Protein AF-A0A1B7UKX8-F1 (afdb_monomer)

Sequence (82 aa):
MKKLTAVLMLIALAGCSKLSMDNYQLLKTGMSYDEVTAIIGKPDSCEEALGTRSCIWGDEQKQIKAAFLAEKAMLFSHQGLQ

Solvent-accessible surface area (backbone atoms only — not comparable to full-atom values): 4973 Å² total; per-residue (Å²): 134,84,84,83,79,81,79,79,78,76,75,73,81,73,64,85,54,49,79,24,47,74,51,53,70,70,62,55,71,67,34,38,66,67,61,50,31,71,64,50,42,79,60,77,45,75,49,76,56,98,77,30,39,39,34,33,34,69,52,97,67,40,28,42,40,39,35,27,46,88,68,19,28,70,45,76,49,75,38,71,61,97

Radius of gyration: 18.45 Å; Cα contacts (8 Å, |Δi|>4): 124; chains: 1; bounding box: 68×20×33 Å

Nearest PDB structures (foldseek):
  6d7k-assembly1_H  TM=7.658E-01  e=2.068E+00  Methylosinus sporium
  6d7k-assembly1_D  TM=7.615E-01  e=3.385E+00  Methylosinus sporium
  5fxt-assembly1_A  TM=6.202E-01  e=1.719E+00  Helicobacter pylori 26695
  6amq-assembly1_A  TM=6.165E-01  e=1.828E+00  Enterobacter cloacae EcWSU1
  5g4q-assembly2_A-3  TM=5.562E-01  e=1.616E+00  Helicobacter pylori 26695

Mean predicted aligned error: 8.18 Å

Secondary structure (DSSP, 8-state):
-----------------SSSHHHHHH--TT-BHHHHHHHH-S-SEEEEETTEEEEEEE-SSSEEEEEEETTEEEEEEEES--

Structure (mmCIF, N/CA/C/O backbone):
data_AF-A0A1B7UKX8-F1
#
_entry.id   AF-A0A1B7UKX8-F1
#
loop_
_atom_site.group_PDB
_atom_site.id
_atom_site.type_symbol
_atom_site.label_atom_id
_atom_site.label_alt_id
_atom_site.label_comp_id
_atom_site.label_asym_id
_atom_site.label_entity_id
_atom_site.label_seq_id
_atom_site.pdbx_PDB_ins_code
_atom_site.Cartn_x
_atom_site.Cartn_y
_atom_site.Cartn_z
_atom_site.occupancy
_atom_site.B_iso_or_equiv
_atom_site.auth_seq_id
_atom_site.auth_comp_id
_atom_site.auth_asym_id
_atom_site.auth_atom_id
_atom_site.pdbx_PDB_model_num
ATOM 1 N N . MET A 1 1 ? -53.856 -9.987 24.646 1.00 41.09 1 MET A N 1
ATOM 2 C CA . 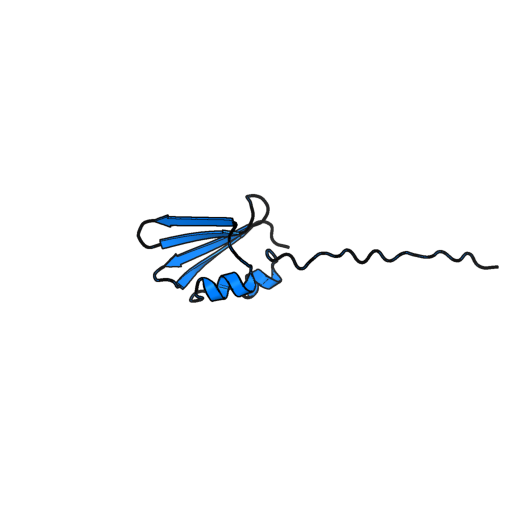MET A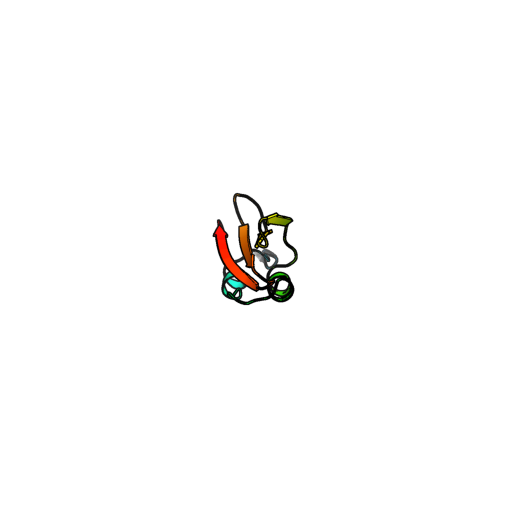 1 1 ? -53.277 -10.647 23.455 1.00 41.09 1 MET A CA 1
ATOM 3 C C . MET A 1 1 ? -51.975 -9.943 23.108 1.00 41.09 1 MET A C 1
ATOM 5 O O . MET A 1 1 ? -51.844 -8.760 23.389 1.00 41.09 1 MET A O 1
ATOM 9 N N . LYS A 1 2 ? -50.980 -10.729 22.700 1.00 42.97 2 LYS A N 1
ATOM 10 C CA . LYS A 1 2 ? -49.538 -10.488 22.851 1.00 42.97 2 LYS A CA 1
ATOM 11 C C . LYS A 1 2 ? -49.046 -9.261 22.067 1.00 42.97 2 LYS A C 1
ATOM 13 O O . LYS A 1 2 ? -49.404 -9.086 20.909 1.00 42.97 2 LYS A O 1
ATOM 18 N N . LYS A 1 3 ? -48.219 -8.439 22.724 1.00 50.47 3 LYS A N 1
ATOM 19 C CA . LYS A 1 3 ? -47.535 -7.277 22.143 1.00 50.47 3 LYS A CA 1
ATOM 20 C C . LYS A 1 3 ? -46.614 -7.751 21.012 1.00 50.47 3 LYS A C 1
ATOM 22 O O . LYS A 1 3 ? -45.694 -8.521 21.273 1.00 50.47 3 LYS A O 1
ATOM 27 N N . LEU A 1 4 ? -46.871 -7.322 19.776 1.00 56.66 4 LEU A N 1
ATOM 28 C CA . LEU A 1 4 ? -45.934 -7.496 18.667 1.00 56.66 4 LEU A CA 1
ATOM 29 C C . LEU A 1 4 ? -44.868 -6.405 18.758 1.00 56.66 4 LEU A C 1
ATOM 31 O O . LEU A 1 4 ? -45.039 -5.300 18.250 1.00 56.66 4 LEU A O 1
ATOM 35 N N . THR A 1 5 ? -43.771 -6.717 19.435 1.00 56.72 5 THR A N 1
ATOM 36 C CA . THR A 1 5 ? -42.551 -5.915 19.377 1.00 56.72 5 THR A CA 1
ATOM 37 C C . THR A 1 5 ? -41.815 -6.296 18.094 1.00 56.72 5 THR A C 1
ATOM 39 O O . THR A 1 5 ? -41.139 -7.320 18.041 1.00 56.72 5 THR A O 1
ATOM 42 N N . ALA A 1 6 ? -41.991 -5.508 17.036 1.00 59.53 6 ALA A N 1
ATOM 43 C CA . ALA A 1 6 ? -41.190 -5.621 15.824 1.00 59.53 6 ALA A CA 1
ATOM 44 C C . ALA A 1 6 ? -39.777 -5.091 16.120 1.00 59.53 6 ALA A C 1
ATOM 46 O O . ALA A 1 6 ? -39.549 -3.884 16.150 1.00 59.53 6 ALA A O 1
ATOM 47 N N . VAL A 1 7 ? -38.834 -5.994 16.394 1.00 61.59 7 VAL A N 1
ATOM 48 C CA . VAL A 1 7 ? -37.408 -5.656 16.457 1.00 61.59 7 VAL A CA 1
ATOM 49 C C . VAL A 1 7 ? -36.917 -5.537 15.019 1.00 61.59 7 VAL A C 1
ATOM 51 O O . VAL A 1 7 ? -36.676 -6.535 14.343 1.00 61.59 7 VAL A O 1
ATOM 54 N N . LEU A 1 8 ? -36.830 -4.298 14.538 1.00 60.91 8 LEU A N 1
ATOM 55 C CA . LEU A 1 8 ? -36.185 -3.964 13.277 1.00 60.91 8 LEU A CA 1
ATOM 56 C C . LEU A 1 8 ? -34.684 -4.224 13.452 1.00 60.91 8 LEU A C 1
ATOM 58 O O . LEU A 1 8 ? -33.962 -3.433 14.057 1.00 60.91 8 LEU A O 1
ATOM 62 N N . MET A 1 9 ? -34.233 -5.381 12.981 1.00 59.72 9 MET A N 1
ATOM 63 C CA . MET A 1 9 ? -32.824 -5.742 12.933 1.00 59.72 9 MET A CA 1
ATOM 64 C C . MET A 1 9 ? -32.179 -4.881 11.840 1.00 59.72 9 MET A C 1
ATOM 66 O O . MET A 1 9 ? -32.167 -5.237 10.665 1.00 59.72 9 MET A O 1
ATOM 70 N N . LEU A 1 10 ? -31.719 -3.688 12.226 1.00 59.41 10 LEU A N 1
AT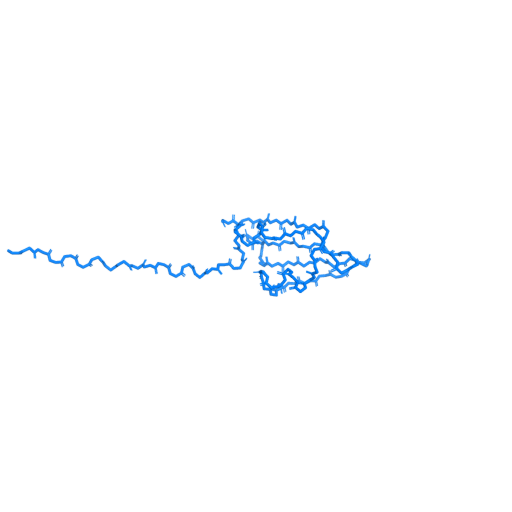OM 71 C CA . LEU A 1 10 ? -30.812 -2.867 11.433 1.00 59.41 10 LEU A CA 1
ATOM 72 C C . LEU A 1 10 ? -29.505 -3.650 11.311 1.00 59.41 10 LEU A C 1
ATOM 74 O O . LEU A 1 10 ? -28.605 -3.518 12.137 1.00 59.41 10 LEU A O 1
ATOM 78 N N . ILE A 1 11 ? -29.426 -4.519 10.305 1.00 60.00 11 ILE A N 1
ATOM 79 C CA . ILE A 1 11 ? -28.155 -5.052 9.833 1.00 60.00 11 ILE A CA 1
ATOM 80 C C . ILE A 1 11 ? -27.382 -3.822 9.375 1.00 60.00 11 ILE A C 1
ATOM 82 O O . ILE A 1 11 ? -27.695 -3.225 8.344 1.00 60.00 11 ILE A O 1
ATOM 86 N N . ALA A 1 12 ? -26.437 -3.386 10.205 1.00 55.69 12 ALA A N 1
ATOM 87 C CA . ALA A 1 12 ? -25.479 -2.377 9.822 1.00 55.69 12 ALA A CA 1
ATOM 88 C C . ALA A 1 12 ? -24.832 -2.870 8.528 1.00 55.69 12 ALA A C 1
ATOM 90 O O . ALA A 1 12 ? -24.139 -3.888 8.521 1.00 55.69 12 ALA A O 1
ATOM 91 N N . LEU A 1 13 ? -25.084 -2.163 7.428 1.00 47.78 13 LEU A N 1
ATOM 92 C CA . LEU A 1 13 ? -24.239 -2.223 6.248 1.00 47.78 13 LEU A CA 1
ATOM 93 C C . LEU A 1 13 ? -22.878 -1.650 6.659 1.00 47.78 13 LEU A C 1
ATOM 95 O O . LEU A 1 13 ? -22.528 -0.527 6.304 1.00 47.78 13 LEU A O 1
ATOM 99 N N . ALA A 1 14 ? -22.108 -2.407 7.440 1.00 52.84 14 ALA A N 1
ATOM 100 C CA . ALA A 1 14 ? -20.670 -2.268 7.453 1.00 52.84 14 ALA A CA 1
ATOM 101 C C . ALA A 1 14 ? -20.237 -2.707 6.054 1.00 52.84 14 ALA A C 1
ATOM 103 O O . ALA A 1 14 ? -19.948 -3.877 5.815 1.00 52.84 14 ALA A O 1
ATOM 104 N N . GLY A 1 15 ? -20.329 -1.787 5.087 1.00 52.03 15 GLY A N 1
ATOM 105 C CA . GLY A 1 15 ? -19.777 -2.004 3.760 1.00 52.03 15 GLY A CA 1
ATOM 106 C C . GLY A 1 15 ? -18.360 -2.515 3.952 1.00 52.03 15 GLY A C 1
ATOM 107 O O . GLY A 1 15 ? -17.642 -1.966 4.788 1.00 52.03 15 GLY A O 1
ATOM 108 N N . CYS A 1 16 ? -17.999 -3.603 3.267 1.00 61.41 16 CYS A N 1
ATOM 109 C CA . CYS A 1 16 ? -16.683 -4.219 3.383 1.00 61.41 16 CYS A CA 1
ATOM 110 C C . CYS A 1 16 ? -15.618 -3.136 3.184 1.00 61.41 16 CYS A C 1
ATOM 112 O O . CYS A 1 16 ? -15.342 -2.709 2.061 1.00 61.41 16 CYS A O 1
ATOM 114 N N . SER A 1 17 ? -15.084 -2.624 4.294 1.00 78.00 17 SER A N 1
ATOM 115 C CA . SER A 1 17 ? -14.098 -1.560 4.270 1.00 78.00 17 SER A CA 1
ATOM 116 C C . SER A 1 17 ? -12.870 -2.146 3.601 1.00 78.00 17 SER A C 1
ATOM 118 O O . SER A 1 17 ? -12.312 -3.131 4.086 1.00 78.00 17 SER A O 1
ATOM 120 N N . LYS A 1 18 ? -12.446 -1.542 2.487 1.00 85.75 18 LYS A N 1
ATOM 121 C CA . LYS A 1 18 ? -11.218 -1.946 1.790 1.00 85.75 18 LYS A CA 1
ATOM 122 C C . LYS A 1 18 ? -10.029 -1.965 2.756 1.00 85.75 18 LYS A C 1
ATOM 124 O O . LYS A 1 18 ? -9.204 -2.866 2.688 1.00 85.75 18 LYS A O 1
ATOM 129 N N . LEU A 1 19 ? -10.035 -1.041 3.720 1.00 93.88 19 LEU A N 1
ATOM 130 C CA . LEU A 1 19 ? -9.154 -1.023 4.883 1.00 93.88 19 LEU A CA 1
ATOM 131 C C . LEU A 1 19 ? -9.739 -1.887 6.008 1.00 93.88 19 LEU A C 1
ATOM 133 O O . LEU A 1 19 ? -10.527 -1.401 6.824 1.00 93.88 19 LEU A O 1
ATOM 137 N N . SER A 1 20 ? -9.388 -3.166 6.033 1.00 94.75 20 SER A N 1
ATOM 138 C CA . SER A 1 20 ? -9.766 -4.137 7.069 1.00 94.75 20 SER A CA 1
ATOM 139 C C . SER A 1 20 ? -8.614 -5.103 7.322 1.00 94.75 20 SER A C 1
ATOM 141 O O . SER A 1 20 ? -7.753 -5.274 6.451 1.00 94.75 20 SER A O 1
ATOM 143 N N . MET A 1 21 ? -8.595 -5.743 8.494 1.00 95.44 21 MET A N 1
ATOM 144 C CA . MET A 1 21 ? -7.598 -6.777 8.780 1.00 95.44 21 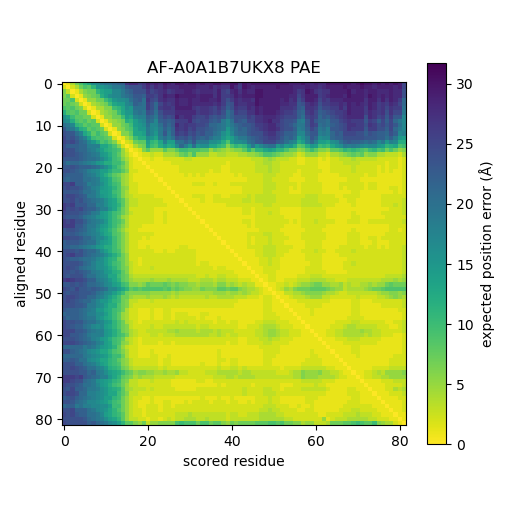MET A CA 1
ATOM 145 C C . MET A 1 21 ? -7.711 -7.976 7.835 1.00 95.44 21 MET A C 1
ATOM 147 O O . MET A 1 21 ? -6.686 -8.562 7.489 1.00 95.44 21 MET A O 1
ATOM 151 N N . ASP A 1 22 ? -8.915 -8.310 7.371 1.00 95.31 22 ASP A N 1
ATOM 152 C CA . ASP A 1 22 ? -9.137 -9.404 6.420 1.00 95.31 22 ASP A CA 1
ATOM 153 C C . ASP A 1 22 ? -8.451 -9.135 5.077 1.00 95.31 22 ASP A C 1
ATOM 155 O O . ASP A 1 22 ? -7.694 -9.970 4.585 1.00 95.31 22 ASP A O 1
ATOM 159 N N . ASN A 1 23 ? -8.635 -7.939 4.507 1.00 95.88 23 ASN A N 1
ATOM 160 C CA . ASN A 1 23 ? -7.978 -7.582 3.249 1.00 95.88 23 ASN A CA 1
ATOM 161 C C . ASN A 1 23 ? -6.469 -7.391 3.417 1.00 95.88 23 ASN A C 1
ATOM 163 O O . ASN A 1 23 ? -5.703 -7.776 2.536 1.00 95.88 23 ASN A O 1
ATOM 167 N N . TYR A 1 24 ? -6.028 -6.815 4.540 1.00 97.38 24 TYR A N 1
ATOM 168 C CA . TYR A 1 24 ? -4.604 -6.622 4.812 1.00 97.38 24 TYR A CA 1
ATOM 169 C C . TYR A 1 24 ? -3.842 -7.954 4.833 1.00 97.38 24 TYR A C 1
ATOM 171 O O . TYR A 1 24 ? -2.758 -8.049 4.266 1.00 97.38 24 TYR A O 1
ATOM 179 N N . GLN A 1 25 ? -4.429 -9.006 5.411 1.00 96.88 25 GLN A N 1
ATOM 180 C CA . GLN A 1 25 ? -3.828 -10.346 5.463 1.00 96.88 25 GLN A CA 1
ATOM 181 C C . GLN A 1 25 ? -3.669 -11.015 4.088 1.00 96.88 25 GLN A C 1
ATOM 183 O O . GLN A 1 25 ? -2.874 -11.946 3.945 1.00 96.88 25 GLN A O 1
ATOM 188 N N . LEU A 1 26 ? -4.401 -10.556 3.069 1.00 97.69 26 LEU A N 1
ATOM 189 C CA . LEU A 1 26 ? -4.230 -11.031 1.697 1.00 97.69 26 LEU A CA 1
ATOM 190 C C . LEU A 1 26 ? -2.988 -10.432 1.026 1.00 97.69 26 LEU A C 1
ATOM 192 O O . LEU A 1 26 ? -2.476 -11.031 0.079 1.00 97.69 26 LEU A O 1
ATOM 196 N 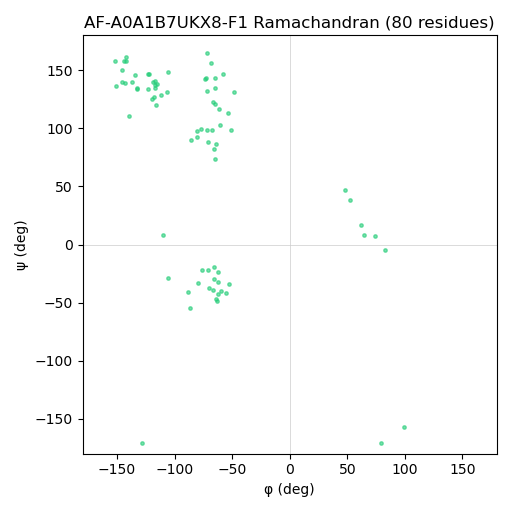N . LEU A 1 27 ? -2.493 -9.287 1.508 1.00 98.31 27 LEU A N 1
ATOM 197 C CA . LEU A 1 27 ? -1.339 -8.596 0.940 1.00 98.31 27 LEU A CA 1
ATOM 198 C C . LEU A 1 27 ? -0.051 -9.361 1.238 1.00 98.31 27 LEU A C 1
ATOM 200 O O . LEU A 1 27 ? 0.219 -9.765 2.370 1.00 98.31 27 LEU A O 1
ATOM 204 N N . LYS A 1 28 ? 0.772 -9.550 0.206 1.00 98.19 28 LYS A N 1
ATOM 205 C CA . LYS A 1 28 ? 2.040 -10.278 0.303 1.00 98.19 28 LYS A CA 1
ATOM 206 C C . LYS A 1 28 ? 3.144 -9.518 -0.406 1.00 98.19 28 LYS A C 1
ATOM 208 O O . LYS A 1 28 ? 2.919 -8.874 -1.431 1.00 98.19 28 LYS A O 1
ATOM 213 N N . THR A 1 29 ? 4.356 -9.617 0.130 1.00 97.62 29 THR A N 1
ATOM 214 C CA . THR A 1 29 ? 5.543 -9.117 -0.564 1.00 97.62 29 THR A CA 1
ATOM 215 C C . THR A 1 29 ? 5.682 -9.800 -1.930 1.00 97.62 29 THR A C 1
ATOM 217 O O . THR A 1 29 ? 5.270 -10.945 -2.118 1.00 97.62 29 THR A O 1
ATOM 220 N N . GLY A 1 30 ? 6.208 -9.075 -2.915 1.00 98.06 30 GLY A N 1
ATOM 221 C CA . GLY A 1 30 ? 6.296 -9.518 -4.308 1.00 98.06 30 GLY A CA 1
ATOM 222 C C . GLY A 1 30 ? 5.020 -9.323 -5.140 1.00 98.06 30 GLY A C 1
ATOM 223 O O . GLY A 1 30 ? 5.060 -9.556 -6.352 1.00 98.06 30 GLY A O 1
ATOM 224 N N . MET A 1 31 ? 3.913 -8.863 -4.549 1.00 98.56 31 MET A N 1
ATOM 225 C CA . MET A 1 31 ? 2.746 -8.433 -5.325 1.00 98.56 31 MET A CA 1
ATOM 226 C C . MET A 1 31 ? 3.076 -7.202 -6.175 1.00 98.56 31 MET A C 1
ATOM 228 O O . MET A 1 31 ? 3.828 -6.323 -5.748 1.00 98.56 31 MET A O 1
ATOM 232 N N . SER A 1 32 ? 2.523 -7.134 -7.380 1.00 98.31 32 SER A N 1
ATOM 233 C CA . SER A 1 32 ? 2.516 -5.921 -8.190 1.00 98.31 32 SER A CA 1
ATOM 234 C C . SER A 1 32 ? 1.561 -4.879 -7.606 1.00 98.31 32 SER A C 1
ATOM 236 O O . SER A 1 32 ? 0.691 -5.179 -6.784 1.00 98.31 32 SER A O 1
ATOM 238 N N . TYR A 1 33 ? 1.696 -3.637 -8.061 1.00 96.94 33 TYR A N 1
ATOM 239 C CA . TYR A 1 33 ? 0.742 -2.581 -7.731 1.00 96.94 33 TYR A CA 1
ATOM 240 C C . TYR A 1 33 ? -0.704 -2.961 -8.103 1.00 96.94 33 TYR A C 1
ATOM 242 O O . TYR A 1 33 ? -1.625 -2.750 -7.314 1.00 96.94 33 TYR A O 1
ATOM 250 N N . ASP A 1 34 ? -0.908 -3.575 -9.268 1.00 97.69 34 ASP A N 1
ATOM 251 C CA . ASP A 1 34 ? -2.240 -3.974 -9.729 1.00 97.69 34 ASP A CA 1
ATOM 252 C C . ASP A 1 34 ? -2.844 -5.079 -8.854 1.00 97.69 34 ASP A C 1
ATOM 254 O O . ASP A 1 34 ? -4.020 -5.011 -8.503 1.00 97.69 34 ASP A O 1
ATOM 258 N N . GLU A 1 35 ? -2.036 -6.049 -8.415 1.00 98.38 35 GLU A N 1
ATOM 259 C CA . GLU A 1 35 ? -2.476 -7.093 -7.480 1.00 98.38 35 GLU A CA 1
ATOM 260 C C . GLU A 1 35 ? -2.903 -6.495 -6.131 1.00 98.38 35 GLU A C 1
ATOM 262 O O . GLU A 1 35 ? -3.950 -6.856 -5.595 1.00 98.38 35 GLU A O 1
ATOM 267 N N . VAL A 1 36 ? -2.146 -5.524 -5.608 1.00 98.06 36 VAL A N 1
ATOM 268 C CA . VAL A 1 36 ? -2.505 -4.817 -4.368 1.00 98.06 36 VAL A CA 1
ATOM 269 C C . VAL A 1 36 ? -3.800 -4.024 -4.548 1.00 98.06 36 VAL A C 1
ATOM 271 O O . VAL A 1 36 ? -4.706 -4.110 -3.716 1.00 98.06 36 VAL A O 1
ATOM 274 N N . THR A 1 37 ? -3.927 -3.269 -5.641 1.00 96.88 37 THR A N 1
ATOM 275 C CA . THR A 1 37 ? -5.120 -2.441 -5.872 1.00 96.88 37 THR A CA 1
ATOM 276 C C . THR A 1 37 ? -6.371 -3.249 -6.208 1.00 96.88 37 THR A C 1
ATOM 278 O O . THR A 1 37 ? -7.481 -2.779 -5.951 1.00 96.88 37 THR A O 1
ATOM 281 N N . ALA A 1 38 ? -6.227 -4.480 -6.698 1.00 96.81 38 ALA A N 1
ATOM 282 C CA . ALA A 1 38 ? -7.337 -5.416 -6.833 1.00 96.81 38 ALA A CA 1
ATOM 283 C C . 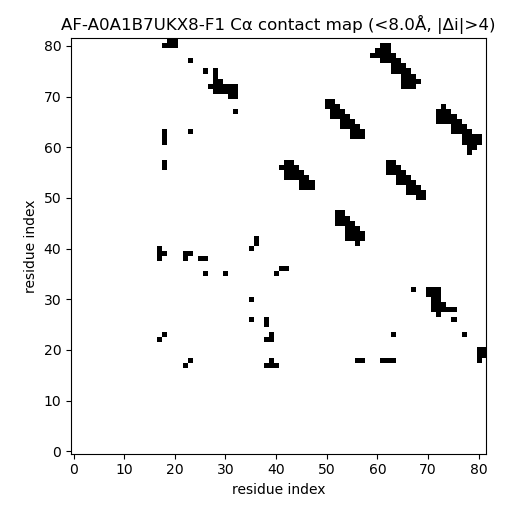ALA A 1 38 ? -7.915 -5.841 -5.469 1.00 96.81 38 ALA A C 1
ATOM 285 O O . ALA A 1 38 ? -9.114 -6.097 -5.374 1.00 96.81 38 ALA A O 1
ATOM 286 N N . ILE A 1 39 ? -7.091 -5.873 -4.415 1.00 96.38 39 ILE A N 1
ATOM 287 C CA . ILE A 1 39 ? -7.500 -6.262 -3.057 1.00 96.38 39 ILE A CA 1
ATOM 288 C C . ILE A 1 39 ? -8.057 -5.056 -2.287 1.00 96.38 39 ILE A C 1
ATOM 290 O O . ILE A 1 39 ? -9.181 -5.101 -1.787 1.00 96.38 39 ILE A O 1
ATOM 294 N N . ILE A 1 40 ? -7.291 -3.963 -2.193 1.00 96.38 40 ILE A N 1
ATOM 295 C CA . ILE A 1 40 ? -7.618 -2.812 -1.324 1.00 96.38 40 ILE A CA 1
ATOM 296 C C . ILE A 1 40 ? -8.023 -1.540 -2.086 1.00 96.38 40 ILE A C 1
ATOM 298 O O . ILE A 1 40 ? -8.255 -0.493 -1.484 1.00 96.38 40 ILE A O 1
ATOM 302 N N . GLY A 1 41 ? -8.200 -1.619 -3.406 1.00 95.81 41 GLY A N 1
ATOM 303 C CA . GLY A 1 41 ? -8.569 -0.484 -4.254 1.00 95.81 41 GLY A CA 1
ATOM 304 C C . GLY A 1 41 ? -7.394 0.433 -4.593 1.00 95.81 41 GLY A C 1
ATOM 305 O O . GLY A 1 41 ? -6.239 0.122 -4.325 1.00 95.81 41 GLY A O 1
ATOM 306 N N . LYS A 1 42 ? -7.684 1.586 -5.204 1.00 96.81 42 LYS A N 1
ATOM 307 C CA . LYS A 1 42 ? -6.661 2.595 -5.512 1.00 96.81 42 LYS A CA 1
ATOM 308 C C . LYS A 1 42 ? -6.220 3.326 -4.232 1.00 96.81 42 LYS A C 1
ATOM 310 O O . LYS A 1 42 ? -7.086 3.574 -3.395 1.00 96.81 42 LYS A O 1
ATOM 315 N N . PRO A 1 43 ? -4.925 3.654 -4.094 1.00 97.56 43 PRO A N 1
ATOM 316 C CA . PRO A 1 43 ? -4.419 4.446 -2.979 1.00 97.56 43 PRO A CA 1
ATOM 317 C C . PRO A 1 43 ? -4.925 5.883 -3.052 1.00 97.56 43 PRO A C 1
ATOM 319 O O . PRO A 1 43 ? -5.234 6.385 -4.137 1.00 97.56 43 PRO A O 1
ATOM 322 N N . ASP A 1 44 ? -4.947 6.540 -1.899 1.00 98.00 44 ASP A N 1
ATOM 323 C CA . ASP A 1 44 ? -5.283 7.958 -1.775 1.00 98.00 44 ASP A CA 1
ATOM 324 C C . ASP A 1 44 ? -4.089 8.841 -2.147 1.00 98.00 44 ASP A C 1
ATOM 326 O O . ASP A 1 44 ? -4.256 9.905 -2.744 1.00 98.00 44 ASP A O 1
ATOM 330 N N . SER A 1 45 ? -2.868 8.378 -1.865 1.00 97.75 45 SER A N 1
ATOM 331 C CA . SER A 1 45 ? -1.640 9.042 -2.296 1.00 97.75 45 SER A CA 1
ATOM 332 C C . SER A 1 45 ? -0.533 8.046 -2.628 1.00 97.75 45 SER A C 1
ATOM 334 O O . SER A 1 45 ? -0.456 6.951 -2.068 1.00 97.75 45 SER A O 1
ATOM 336 N N . CYS A 1 46 ? 0.341 8.438 -3.556 1.00 97.38 46 CYS A N 1
ATOM 337 C CA . CYS A 1 46 ? 1.619 7.778 -3.776 1.00 97.38 46 CYS A CA 1
ATOM 338 C C . CYS A 1 46 ? 2.715 8.823 -3.974 1.00 97.38 46 CYS A C 1
ATOM 340 O O . CYS A 1 46 ? 2.518 9.804 -4.688 1.00 97.38 46 CYS A O 1
ATOM 342 N N . GLU A 1 47 ? 3.874 8.558 -3.391 1.00 96.75 47 GLU A N 1
ATOM 343 C CA . GLU A 1 47 ? 5.095 9.335 -3.554 1.00 96.75 47 GLU A CA 1
ATOM 344 C C . GLU A 1 47 ? 6.176 8.446 -4.167 1.00 96.75 47 GLU A C 1
ATOM 346 O O . GLU A 1 47 ? 6.309 7.271 -3.814 1.00 96.75 47 GLU A O 1
ATOM 351 N N . GLU A 1 48 ? 6.954 9.002 -5.089 1.00 95.25 48 GLU A N 1
ATOM 352 C CA . GLU A 1 48 ? 8.054 8.304 -5.749 1.00 95.25 48 GLU A CA 1
ATOM 353 C C . GLU A 1 48 ? 9.372 9.004 -5.430 1.00 95.25 48 GLU A C 1
ATOM 355 O O . GLU A 1 48 ? 9.518 10.211 -5.621 1.00 95.25 48 GLU A O 1
ATOM 360 N N . ALA A 1 49 ? 10.342 8.243 -4.932 1.00 93.31 49 ALA A N 1
ATOM 361 C CA . ALA A 1 49 ? 11.663 8.748 -4.589 1.00 93.31 49 ALA A CA 1
ATOM 362 C C . ALA A 1 49 ? 12.708 7.643 -4.741 1.00 93.31 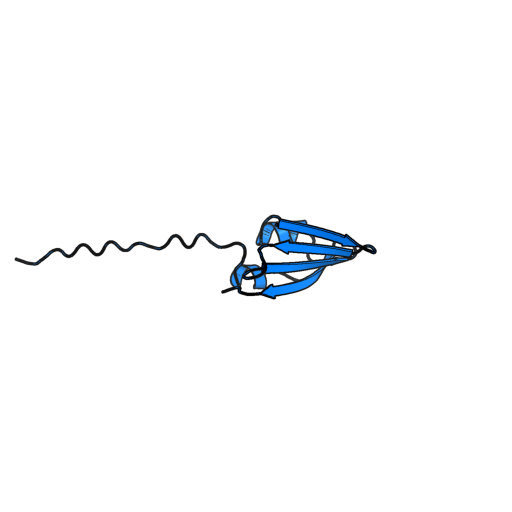49 ALA A C 1
ATOM 364 O O . ALA A 1 49 ? 12.498 6.513 -4.302 1.00 93.31 49 ALA A O 1
ATOM 365 N N . LEU A 1 50 ? 13.859 7.970 -5.337 1.00 90.31 50 LEU A N 1
ATOM 366 C CA . LEU A 1 50 ? 15.022 7.071 -5.421 1.00 90.31 50 LEU A CA 1
ATOM 367 C C . LEU A 1 50 ? 14.696 5.669 -5.987 1.00 90.31 50 LEU A C 1
ATOM 369 O O . LEU A 1 50 ? 15.211 4.663 -5.507 1.00 90.31 50 LEU A O 1
ATOM 373 N N . GLY A 1 51 ? 13.812 5.587 -6.990 1.00 87.75 51 GLY A N 1
ATOM 374 C CA . GLY A 1 51 ? 13.388 4.314 -7.597 1.00 87.75 51 GLY A CA 1
ATOM 375 C C . GLY A 1 51 ? 12.439 3.471 -6.735 1.00 87.75 51 GLY A C 1
ATOM 376 O O . GLY A 1 51 ? 12.117 2.340 -7.097 1.00 87.75 51 GLY A O 1
ATOM 377 N N . THR A 1 52 ? 11.980 4.017 -5.610 1.00 93.94 52 THR A N 1
ATOM 378 C CA . THR A 1 52 ? 10.931 3.439 -4.769 1.00 93.94 52 THR A CA 1
ATOM 379 C C . THR A 1 52 ? 9.633 4.209 -4.949 1.00 93.94 52 THR A C 1
ATOM 381 O O . THR A 1 52 ? 9.644 5.420 -5.175 1.00 93.94 52 THR A O 1
ATOM 384 N N . ARG A 1 53 ? 8.509 3.509 -4.816 1.00 96.88 53 ARG A N 1
ATOM 385 C CA . ARG A 1 53 ? 7.174 4.104 -4.763 1.00 96.88 53 ARG A CA 1
ATOM 386 C C . ARG A 1 53 ? 6.537 3.739 -3.435 1.00 96.88 53 ARG A C 1
ATOM 388 O O . ARG A 1 53 ? 6.436 2.561 -3.121 1.00 96.88 53 ARG A O 1
ATOM 395 N N . SER A 1 54 ? 6.085 4.718 -2.670 1.00 97.75 54 SER A N 1
ATOM 396 C CA . SER A 1 54 ? 5.343 4.498 -1.428 1.00 97.75 54 SER A CA 1
ATOM 397 C C . SER A 1 54 ? 3.910 4.958 -1.619 1.00 97.75 54 SER A C 1
ATOM 399 O O . SER A 1 54 ? 3.693 6.073 -2.071 1.00 97.75 54 SER A O 1
ATOM 401 N N . CYS A 1 55 ? 2.936 4.115 -1.296 1.00 98.31 55 CYS A N 1
ATOM 402 C CA . CYS A 1 55 ? 1.517 4.433 -1.421 1.00 98.31 55 CYS A CA 1
ATOM 403 C C . CYS A 1 55 ? 0.798 4.286 -0.081 1.00 98.31 55 CYS A C 1
ATOM 405 O O . CYS A 1 55 ? 1.136 3.406 0.717 1.00 98.31 55 CYS A O 1
ATOM 407 N N . ILE A 1 56 ? -0.202 5.135 0.140 1.00 98.31 56 ILE A N 1
ATOM 408 C CA . ILE A 1 56 ? -1.039 5.167 1.337 1.00 98.31 56 ILE A CA 1
ATOM 409 C C . ILE A 1 56 ? -2.499 5.014 0.913 1.00 98.31 56 ILE A C 1
ATOM 411 O O . ILE A 1 56 ? -2.965 5.668 -0.021 1.00 98.31 56 ILE A O 1
ATOM 415 N N . TRP A 1 57 ? -3.214 4.146 1.619 1.00 97.81 57 TRP A N 1
ATOM 416 C CA . TRP A 1 57 ? -4.663 4.039 1.571 1.00 97.81 57 TRP A CA 1
ATOM 417 C C . TRP A 1 57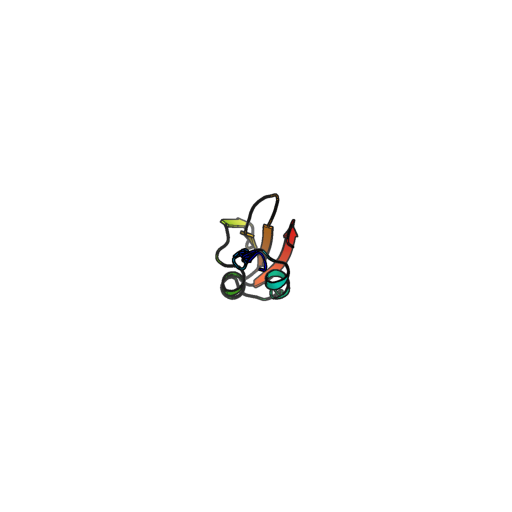 ? -5.191 4.401 2.954 1.00 97.81 57 TRP A C 1
ATOM 419 O O . TRP A 1 57 ? -4.856 3.712 3.916 1.00 97.81 57 TRP A O 1
ATOM 429 N N . GLY A 1 58 ? -6.016 5.432 3.048 1.00 96.00 58 GLY A N 1
ATOM 430 C CA . GLY A 1 58 ? -6.588 5.964 4.274 1.00 96.00 58 GLY A CA 1
ATOM 431 C C . GLY A 1 58 ? -5.865 7.201 4.802 1.00 96.00 58 GLY A C 1
ATOM 432 O O . GLY A 1 58 ? -5.207 7.935 4.067 1.00 96.00 58 GLY A O 1
ATOM 433 N N . ASP A 1 59 ? -6.019 7.429 6.101 1.00 95.38 59 ASP A N 1
ATOM 434 C CA . ASP A 1 59 ? -5.542 8.612 6.812 1.00 95.38 59 ASP A CA 1
ATOM 435 C C . ASP A 1 59 ? -4.706 8.238 8.050 1.00 95.38 59 ASP A C 1
ATOM 437 O O . ASP A 1 59 ? -4.354 7.081 8.283 1.00 95.38 59 ASP A O 1
ATOM 441 N N . GLU A 1 60 ? -4.371 9.225 8.878 1.00 94.56 60 GLU A N 1
ATOM 442 C CA . GLU A 1 60 ? -3.568 9.012 10.084 1.00 94.56 60 GLU A CA 1
ATOM 443 C C . GLU A 1 60 ? -4.220 8.085 11.121 1.00 94.56 60 GLU A C 1
ATOM 445 O O . GLU A 1 60 ? -3.508 7.495 11.930 1.00 94.56 60 GLU A O 1
ATOM 450 N N . GLN A 1 61 ? -5.548 7.946 11.126 1.00 94.81 61 GLN A N 1
ATOM 451 C CA . GLN A 1 61 ? -6.271 7.108 12.083 1.00 94.81 61 GLN A CA 1
ATOM 452 C C . GLN A 1 61 ? -6.404 5.677 11.579 1.00 94.81 61 GLN A C 1
ATOM 454 O O . GLN A 1 61 ? -6.244 4.736 12.358 1.00 94.81 61 GLN A O 1
ATOM 459 N N . LYS A 1 62 ? -6.685 5.504 10.285 1.00 96.06 62 LYS A N 1
ATOM 460 C CA . LYS A 1 62 ? -6.899 4.197 9.668 1.00 96.06 62 LYS A CA 1
ATOM 461 C C . LYS A 1 62 ? -6.247 4.143 8.296 1.00 96.06 62 LYS A C 1
ATOM 463 O O . LYS A 1 62 ? -6.748 4.752 7.356 1.00 96.06 62 LYS A O 1
ATOM 468 N N . GLN A 1 63 ? -5.181 3.355 8.169 1.00 97.62 63 GLN A N 1
ATOM 469 C CA . GLN A 1 63 ? -4.423 3.268 6.922 1.00 97.62 63 GLN A CA 1
ATOM 470 C C . GLN A 1 63 ? -3.722 1.933 6.692 1.00 97.62 63 GLN A C 1
ATOM 472 O O . GLN A 1 63 ? -3.386 1.206 7.630 1.00 97.62 63 GLN A O 1
ATOM 477 N N . ILE A 1 64 ? -3.436 1.670 5.419 1.00 98.44 64 ILE A N 1
ATOM 478 C CA . ILE A 1 64 ? -2.426 0.722 4.946 1.00 98.44 64 ILE A CA 1
ATOM 479 C C . ILE A 1 64 ? -1.373 1.520 4.179 1.00 98.44 64 ILE A C 1
ATOM 481 O O . ILE A 1 64 ? -1.714 2.393 3.382 1.00 98.44 64 ILE A O 1
ATOM 485 N N . LYS A 1 65 ? -0.095 1.211 4.394 1.00 98.38 65 LYS A N 1
ATOM 486 C CA . LYS A 1 65 ? 1.019 1.736 3.600 1.00 98.38 65 LYS A CA 1
ATOM 487 C C . LYS A 1 65 ? 1.719 0.591 2.891 1.00 98.38 65 LYS A C 1
ATOM 489 O O . LYS A 1 65 ? 1.904 -0.471 3.484 1.00 98.38 65 LYS A O 1
ATOM 494 N N . ALA A 1 66 ? 2.135 0.816 1.651 1.00 98.44 66 ALA A N 1
ATOM 495 C CA . ALA A 1 66 ? 2.939 -0.131 0.892 1.00 98.44 66 ALA A CA 1
ATOM 496 C C . ALA A 1 66 ? 4.128 0.577 0.242 1.00 98.44 66 ALA A C 1
ATOM 498 O O . ALA A 1 66 ? 3.953 1.627 -0.374 1.00 98.44 66 ALA A O 1
ATOM 499 N N . ALA A 1 67 ? 5.317 -0.010 0.355 1.00 98.06 67 ALA A N 1
ATOM 500 C CA . ALA A 1 67 ? 6.501 0.428 -0.374 1.00 98.06 67 ALA A CA 1
ATOM 501 C C . ALA A 1 67 ? 6.818 -0.574 -1.484 1.00 98.06 67 ALA A C 1
ATOM 503 O O . ALA A 1 67 ? 6.889 -1.781 -1.243 1.00 98.06 67 ALA A O 1
ATOM 504 N N . PHE A 1 68 ? 7.031 -0.064 -2.689 1.00 98.00 68 PHE A N 1
ATOM 505 C CA . PHE A 1 68 ? 7.325 -0.816 -3.896 1.00 98.00 68 PHE A CA 1
ATOM 506 C C . PHE A 1 68 ? 8.736 -0.488 -4.384 1.00 98.00 68 PHE A C 1
ATOM 508 O O . PHE A 1 68 ? 9.140 0.677 -4.414 1.00 98.00 68 PHE A O 1
ATOM 515 N N . LEU A 1 69 ? 9.464 -1.515 -4.812 1.00 96.56 69 LEU A N 1
ATOM 516 C CA . LEU A 1 69 ? 10.755 -1.415 -5.487 1.00 96.56 69 LEU A CA 1
ATOM 517 C C . LEU A 1 69 ? 10.714 -2.321 -6.715 1.00 96.56 69 LEU A C 1
ATOM 519 O O . LEU A 1 69 ? 10.245 -3.453 -6.613 1.00 96.56 69 LEU A O 1
ATOM 523 N N . ALA A 1 70 ? 11.188 -1.830 -7.865 1.00 92.19 70 ALA A N 1
ATOM 524 C CA . ALA A 1 70 ? 11.116 -2.567 -9.133 1.00 92.19 70 ALA A CA 1
ATOM 525 C C . ALA A 1 70 ? 9.707 -3.149 -9.392 1.00 92.19 70 ALA A C 1
ATOM 527 O O . ALA A 1 70 ? 9.549 -4.329 -9.689 1.00 92.19 70 ALA A O 1
ATOM 528 N N . GLU A 1 71 ? 8.678 -2.312 -9.195 1.00 90.12 71 GLU A N 1
ATOM 529 C CA . GLU A 1 71 ? 7.251 -2.639 -9.387 1.00 90.12 71 GLU A CA 1
ATOM 530 C C . GLU A 1 71 ? 6.675 -3.710 -8.442 1.00 90.12 71 GLU A C 1
ATOM 532 O O . GLU A 1 71 ? 5.527 -4.134 -8.598 1.00 90.12 71 GLU A O 1
ATOM 537 N N . LYS A 1 72 ? 7.439 -4.130 -7.429 1.00 97.50 72 LYS A N 1
ATOM 538 C CA . LYS A 1 72 ? 7.073 -5.187 -6.486 1.00 97.50 72 LYS A CA 1
ATOM 539 C C . LYS A 1 72 ? 6.962 -4.644 -5.071 1.00 97.50 72 LYS A C 1
ATOM 541 O O . LYS A 1 72 ? 7.827 -3.901 -4.615 1.00 97.50 72 LYS A O 1
ATOM 546 N N . ALA A 1 73 ? 5.900 -5.018 -4.364 1.00 97.88 73 ALA A N 1
ATOM 547 C CA . ALA A 1 73 ? 5.701 -4.639 -2.975 1.00 97.88 73 ALA A CA 1
ATOM 548 C C . ALA A 1 73 ? 6.761 -5.301 -2.085 1.00 97.88 73 ALA A C 1
ATOM 550 O O . ALA A 1 73 ? 6.878 -6.526 -2.0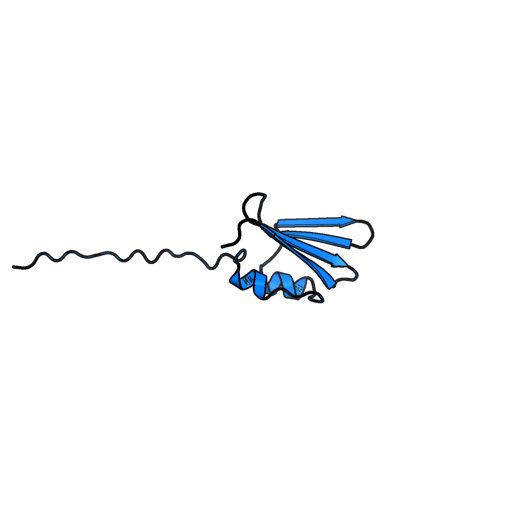46 1.00 97.88 73 ALA A O 1
ATOM 551 N N . MET A 1 74 ? 7.519 -4.495 -1.352 1.00 97.75 74 MET A N 1
ATOM 552 C CA . MET A 1 74 ? 8.593 -4.953 -0.468 1.00 97.75 74 MET A CA 1
ATOM 553 C C . MET A 1 74 ? 8.205 -4.877 1.003 1.00 97.75 74 MET A C 1
ATOM 555 O O . MET A 1 74 ? 8.702 -5.657 1.812 1.00 97.75 74 MET A O 1
ATOM 559 N N . LEU A 1 75 ? 7.316 -3.946 1.345 1.00 97.00 75 LEU A N 1
ATOM 560 C CA . LEU A 1 75 ? 6.877 -3.712 2.710 1.00 97.00 75 LEU A CA 1
ATOM 561 C C . LEU A 1 75 ? 5.412 -3.298 2.726 1.00 97.00 75 LEU A C 1
ATOM 563 O O . LEU A 1 75 ? 4.998 -2.476 1.910 1.00 97.00 75 LEU A O 1
ATOM 567 N N . PHE A 1 76 ? 4.681 -3.820 3.707 1.00 98.19 76 PHE A N 1
ATOM 568 C CA . PHE A 1 76 ? 3.368 -3.333 4.099 1.00 98.19 76 PHE A CA 1
ATOM 569 C C . PHE A 1 76 ? 3.384 -2.956 5.579 1.00 98.19 76 PHE A C 1
ATOM 571 O O . PHE A 1 76 ? 4.071 -3.588 6.383 1.00 98.19 76 PHE A O 1
ATOM 578 N N . SER A 1 77 ? 2.619 -1.935 5.940 1.00 98.19 77 SER A N 1
ATOM 579 C CA . SER A 1 77 ? 2.286 -1.625 7.327 1.00 98.19 77 SER A CA 1
ATOM 580 C C . SER A 1 77 ? 0.844 -1.146 7.422 1.00 98.19 77 SER A C 1
ATOM 582 O O . SER A 1 77 ? 0.240 -0.757 6.420 1.00 98.19 77 SER A O 1
ATOM 584 N N . HIS A 1 78 ? 0.276 -1.196 8.622 1.00 97.75 78 HIS A N 1
ATOM 585 C CA . HIS A 1 78 ? -1.089 -0.754 8.858 1.00 97.75 78 HIS A CA 1
ATOM 586 C C . HIS A 1 78 ? -1.233 -0.045 10.200 1.00 97.75 78 HIS A C 1
ATOM 588 O O . HIS A 1 78 ? -0.440 -0.247 11.120 1.00 97.75 78 HIS A O 1
ATOM 594 N N . GLN A 1 79 ? -2.276 0.771 10.309 1.00 97.62 79 GLN A N 1
ATOM 595 C CA . GLN A 1 79 ? -2.665 1.458 11.533 1.00 97.62 79 GLN A CA 1
ATOM 596 C C . GLN A 1 79 ? -4.189 1.514 11.623 1.00 97.62 79 GLN A C 1
ATOM 598 O O . GLN A 1 79 ? -4.859 1.718 10.612 1.00 97.62 79 GLN A O 1
ATOM 603 N N . GLY A 1 80 ? -4.730 1.293 12.825 1.00 95.31 80 GLY A N 1
ATOM 604 C CA . GLY A 1 80 ? -6.163 1.444 13.114 1.00 95.31 80 GLY A CA 1
ATOM 605 C C . GLY A 1 80 ? -7.102 0.517 12.336 1.00 95.31 80 GLY A C 1
ATOM 606 O O . GLY A 1 80 ? -8.302 0.784 12.254 1.00 95.31 80 GLY A O 1
ATOM 607 N N . LEU A 1 81 ? -6.580 -0.563 11.745 1.00 93.56 81 LEU A N 1
ATOM 608 C CA . LEU A 1 81 ? -7.414 -1.602 11.147 1.00 93.56 81 LEU A CA 1
ATOM 609 C C . LEU A 1 81 ? -8.099 -2.425 12.243 1.00 93.56 81 LEU A C 1
ATOM 611 O O . LEU A 1 81 ? -7.509 -2.686 13.291 1.00 93.56 81 LEU A O 1
ATOM 615 N N . GLN A 1 82 ? -9.338 -2.817 11.959 1.00 83.44 82 GLN A N 1
ATOM 616 C CA . GLN A 1 82 ? -10.145 -3.745 12.748 1.00 83.44 82 GLN A CA 1
ATOM 617 C C . GLN A 1 82 ? -10.347 -5.022 11.941 1.00 83.44 82 GLN A C 1
ATOM 619 O O . GLN A 1 82 ? -10.377 -4.914 10.684 1.00 83.44 82 GLN A O 1
#

Foldseek 3Di:
DDDPPPPPPPPPPPPPQLQAPVLVVVDDWFDFPVRNCVRSNDFPDWDDDPQKIKTWHDDPAWIKIFIDHPRTTDDIDIHNHD

pLDDT: mean 87.86, std 16.78, range [41.09, 98.56]